Protein AF-A0A2P7EBB6-F1 (afdb_monomer)

Organism: NCBI:txid1910958

pLDDT: mean 87.82, std 11.77, range [48.88, 97.75]

Structure (mmCIF, N/CA/C/O backbone):
data_AF-A0A2P7EBB6-F1
#
_entry.id   AF-A0A2P7EBB6-F1
#
loop_
_atom_site.group_PDB
_atom_site.id
_atom_site.type_symbol
_atom_site.label_atom_id
_atom_site.label_alt_id
_atom_site.label_comp_id
_atom_site.label_asym_id
_atom_site.label_entity_id
_atom_site.label_seq_id
_atom_site.pdbx_PDB_ins_code
_atom_site.Cartn_x
_atom_site.Cartn_y
_atom_site.Cartn_z
_atom_site.occupancy
_atom_site.B_iso_or_equiv
_atom_site.auth_seq_id
_atom_site.auth_comp_id
_atom_site.auth_asym_id
_atom_site.auth_atom_id
_atom_site.pdbx_PDB_model_num
ATOM 1 N N . GLY A 1 1 ? 47.166 56.341 -28.142 1.00 52.06 1 GLY A N 1
ATOM 2 C CA . GLY A 1 1 ? 47.534 54.999 -28.632 1.00 52.06 1 GLY A CA 1
ATOM 3 C C . GLY A 1 1 ? 46.464 54.546 -29.594 1.00 52.06 1 GLY A C 1
ATOM 4 O O . GLY A 1 1 ? 45.309 54.871 -29.350 1.00 52.06 1 GLY A O 1
ATOM 5 N N . VAL A 1 2 ? 46.827 53.883 -30.692 1.00 48.88 2 VAL A N 1
ATOM 6 C CA . VAL A 1 2 ? 45.825 53.298 -31.597 1.00 48.88 2 VAL A CA 1
ATOM 7 C C . VAL A 1 2 ? 45.175 52.097 -30.905 1.00 48.88 2 VAL A C 1
ATOM 9 O O . VAL A 1 2 ? 45.866 51.332 -30.233 1.00 48.88 2 VAL A O 1
ATOM 12 N N . ALA A 1 3 ? 43.848 51.991 -30.981 1.00 53.81 3 ALA A N 1
ATOM 13 C CA . ALA A 1 3 ? 43.110 50.861 -30.426 1.00 53.81 3 ALA A CA 1
ATOM 14 C C . ALA A 1 3 ? 43.546 49.577 -31.147 1.00 53.81 3 ALA A C 1
ATOM 16 O O . ALA A 1 3 ? 43.674 49.582 -32.370 1.00 53.81 3 ALA A O 1
ATOM 17 N N . GLY A 1 4 ? 43.823 48.512 -30.389 1.00 62.09 4 GLY A N 1
ATOM 18 C CA . GLY A 1 4 ? 44.240 47.230 -30.957 1.00 62.09 4 GLY A CA 1
ATOM 19 C C . GLY A 1 4 ? 43.180 46.681 -31.910 1.00 62.09 4 GLY A C 1
ATOM 20 O O . GLY A 1 4 ? 41.985 46.827 -31.650 1.00 62.09 4 GLY A O 1
ATOM 21 N N . GLU A 1 5 ? 43.623 46.078 -33.013 1.00 66.00 5 GLU A N 1
ATOM 22 C CA . GLU A 1 5 ? 42.733 45.455 -33.991 1.00 66.00 5 GLU A CA 1
ATOM 23 C C . GLU A 1 5 ? 41.842 44.426 -33.282 1.00 66.00 5 GLU A C 1
ATOM 25 O O . GLU A 1 5 ? 42.325 43.544 -32.567 1.00 66.00 5 GLU A O 1
ATOM 30 N N . GLN A 1 6 ? 40.525 44.584 -33.421 1.00 54.41 6 GLN A N 1
ATOM 31 C CA . GLN A 1 6 ? 39.551 43.670 -32.839 1.00 54.41 6 GLN A CA 1
ATOM 32 C C . GLN A 1 6 ? 39.813 42.260 -33.384 1.00 54.41 6 GLN A C 1
ATOM 34 O O . GLN A 1 6 ? 39.841 42.059 -34.597 1.00 54.41 6 GLN A O 1
ATOM 39 N N . GLY A 1 7 ? 40.020 41.293 -32.485 1.00 69.06 7 GLY A N 1
ATOM 40 C CA . GLY A 1 7 ? 40.287 39.906 -32.863 1.00 69.06 7 GLY A CA 1
ATOM 41 C C . GLY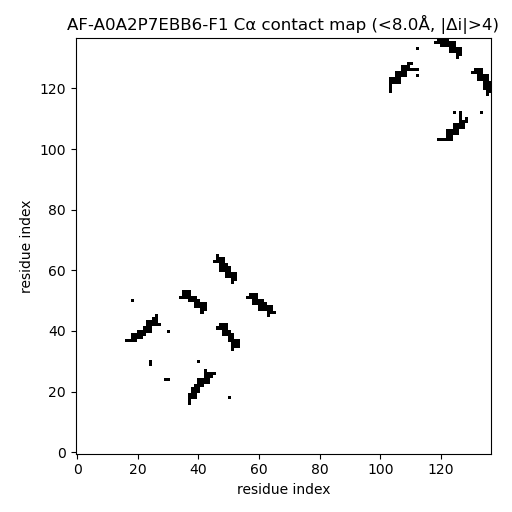 A 1 7 ? 39.196 39.354 -33.781 1.00 69.06 7 GLY A C 1
ATOM 42 O O . GLY A 1 7 ? 38.016 39.670 -33.606 1.00 69.06 7 GLY A O 1
ATOM 43 N N . ILE A 1 8 ? 39.593 38.539 -34.764 1.00 67.62 8 ILE A N 1
ATOM 44 C CA . ILE A 1 8 ? 38.654 37.904 -35.692 1.00 67.62 8 ILE A CA 1
ATOM 45 C C . ILE A 1 8 ? 37.564 37.161 -34.909 1.00 67.62 8 ILE A C 1
ATOM 47 O O . ILE A 1 8 ? 37.847 36.424 -33.962 1.00 67.62 8 ILE A O 1
ATOM 51 N N . GLN A 1 9 ? 36.304 37.372 -35.291 1.00 56.53 9 GLN A N 1
ATOM 52 C CA . GLN A 1 9 ? 35.187 36.608 -34.748 1.00 56.53 9 GLN A CA 1
ATOM 53 C C . GLN A 1 9 ? 35.443 35.118 -35.010 1.00 56.53 9 GLN A C 1
ATOM 55 O O . GLN A 1 9 ? 35.748 34.731 -36.139 1.00 56.53 9 GLN A O 1
ATOM 60 N N . GLY A 1 10 ? 35.346 34.287 -33.968 1.00 62.06 10 GLY A N 1
ATOM 61 C CA . GLY A 1 10 ? 35.502 32.841 -34.112 1.00 62.06 10 GLY A CA 1
ATOM 62 C C . GLY A 1 10 ? 34.515 32.297 -35.143 1.00 62.06 10 GLY A C 1
ATOM 63 O O . GLY A 1 10 ? 33.363 32.733 -35.187 1.00 62.06 10 GLY A O 1
ATOM 64 N N . ILE A 1 11 ? 34.962 31.361 -35.984 1.00 64.44 11 ILE A N 1
ATOM 65 C CA . ILE A 1 11 ? 34.062 30.687 -36.922 1.00 64.44 11 ILE A CA 1
ATOM 66 C C . ILE A 1 11 ? 32.925 30.032 -36.130 1.00 64.44 11 ILE A C 1
ATOM 68 O O . ILE A 1 11 ? 33.156 29.346 -35.133 1.00 64.44 11 ILE A O 1
ATOM 72 N N . GLN A 1 12 ? 31.685 30.266 -36.548 1.00 52.84 12 GLN A N 1
ATOM 73 C CA . GLN A 1 12 ? 30.548 29.526 -36.020 1.00 52.84 12 GLN A CA 1
ATOM 74 C C . GLN A 1 12 ? 30.768 28.034 -36.311 1.00 52.84 12 GLN A C 1
ATOM 76 O O . GLN A 1 12 ? 31.109 27.670 -37.437 1.00 52.84 12 GLN A O 1
ATOM 81 N N . GLY A 1 13 ? 30.604 27.176 -35.299 1.00 51.47 13 GLY A N 1
ATOM 82 C CA . GLY A 1 13 ? 30.713 25.727 -35.478 1.00 51.47 13 GLY A CA 1
ATOM 83 C C . GLY A 1 13 ? 29.730 25.223 -36.539 1.00 51.47 13 GLY A C 1
ATOM 84 O O . GLY A 1 13 ? 28.639 25.778 -36.689 1.00 51.47 13 GLY A O 1
ATOM 85 N N . ALA A 1 14 ? 30.114 24.182 -37.283 1.00 55.00 14 ALA A N 1
ATOM 86 C CA . ALA A 1 14 ? 29.220 23.550 -38.250 1.00 55.00 14 ALA A CA 1
ATOM 87 C C . ALA A 1 14 ? 27.921 23.096 -37.560 1.00 55.00 14 ALA A C 1
ATOM 89 O O . ALA A 1 14 ? 27.948 22.650 -36.411 1.00 55.00 14 ALA A O 1
ATOM 90 N N . ALA A 1 15 ? 26.787 23.205 -38.257 1.00 53.53 15 ALA A N 1
ATOM 91 C CA . ALA A 1 15 ? 25.532 22.649 -37.766 1.00 53.53 15 ALA A CA 1
ATOM 92 C C . ALA A 1 15 ? 25.720 21.147 -37.492 1.00 53.53 15 ALA A C 1
ATOM 94 O O . ALA A 1 15 ? 26.232 20.422 -38.346 1.00 53.53 15 ALA A O 1
ATOM 95 N N . GLY A 1 16 ? 25.343 20.690 -36.296 1.00 59.22 16 GLY A N 1
ATOM 96 C CA . GLY A 1 16 ? 25.414 19.273 -35.952 1.00 59.22 16 GLY A CA 1
ATOM 97 C C . GLY A 1 16 ? 24.478 18.442 -36.832 1.00 59.22 16 GLY A C 1
ATOM 98 O O . GLY A 1 16 ? 23.419 18.917 -37.244 1.00 59.22 16 GLY A O 1
ATOM 99 N N . THR A 1 17 ? 24.853 17.194 -37.107 1.00 61.91 17 THR A N 1
ATOM 100 C CA . THR A 1 17 ? 23.967 16.224 -37.759 1.00 61.91 17 THR A CA 1
ATOM 101 C C . THR A 1 17 ? 22.780 15.955 -36.829 1.00 61.91 17 THR A C 1
ATOM 103 O O . THR A 1 17 ? 22.947 15.351 -35.773 1.00 61.91 17 THR A O 1
ATOM 106 N N . GLY A 1 18 ? 21.601 16.486 -37.162 1.00 72.88 18 GLY A N 1
ATOM 107 C CA . GLY A 1 18 ? 20.399 16.367 -36.332 1.00 72.88 18 GLY A CA 1
ATOM 108 C C . GLY A 1 18 ? 19.868 14.932 -36.220 1.00 72.88 18 GLY A C 1
ATOM 109 O O . GLY A 1 18 ? 20.229 14.060 -37.010 1.00 72.88 18 GLY A O 1
ATOM 110 N N . ILE A 1 19 ? 18.982 14.700 -35.247 1.00 88.25 19 ILE A N 1
ATOM 111 C CA . ILE A 1 19 ? 18.241 13.440 -35.100 1.00 88.25 19 ILE A CA 1
ATOM 112 C C . ILE A 1 19 ? 16.981 13.499 -35.975 1.00 88.25 19 ILE A C 1
ATOM 114 O O . ILE A 1 19 ? 16.161 14.405 -35.830 1.00 88.25 19 ILE A O 1
ATOM 118 N N . ASN A 1 20 ? 16.806 12.517 -36.858 1.00 89.94 20 ASN A N 1
ATOM 119 C CA . ASN A 1 20 ? 15.649 12.360 -37.733 1.00 89.94 20 ASN A CA 1
ATOM 120 C C . ASN A 1 20 ? 14.700 11.310 -37.153 1.00 89.94 20 ASN A C 1
ATOM 122 O O . ASN A 1 20 ? 14.849 10.117 -37.405 1.00 89.94 20 ASN A O 1
ATOM 126 N N . PHE A 1 21 ? 13.705 11.734 -36.376 1.00 93.25 21 PHE A N 1
ATOM 127 C CA . PHE A 1 21 ? 12.736 10.796 -35.815 1.00 93.25 21 PHE A CA 1
ATOM 128 C C . PHE A 1 21 ? 11.874 10.158 -36.915 1.00 93.25 21 PHE A C 1
ATOM 130 O O . PHE A 1 21 ? 11.200 10.853 -37.677 1.00 93.25 21 PHE A O 1
ATOM 137 N N . ARG A 1 22 ? 11.908 8.828 -37.004 1.00 95.75 22 ARG A N 1
ATOM 138 C CA . ARG A 1 22 ? 11.217 8.031 -38.026 1.00 95.75 22 ARG A CA 1
ATOM 139 C C . ARG A 1 22 ? 9.968 7.332 -37.505 1.00 95.75 22 ARG A C 1
ATOM 141 O O . ARG A 1 22 ? 9.079 7.047 -38.302 1.00 95.75 22 ARG A O 1
ATOM 148 N N . GLY A 1 23 ? 9.871 7.086 -36.200 1.00 94.75 23 GLY A N 1
ATOM 149 C CA . GLY A 1 23 ? 8.690 6.484 -35.587 1.00 94.75 23 GLY A CA 1
ATOM 150 C C . GLY A 1 23 ? 9.027 5.543 -34.438 1.00 94.75 23 GLY A C 1
ATOM 151 O O . GLY A 1 23 ? 9.969 5.767 -33.685 1.00 94.75 23 GLY A O 1
ATOM 152 N N . GLN A 1 24 ? 8.238 4.483 -34.296 1.00 96.81 24 GLN A N 1
ATOM 153 C CA . GLN A 1 24 ? 8.379 3.503 -33.221 1.00 96.81 24 GLN A CA 1
ATOM 154 C C . GLN A 1 24 ? 8.300 2.077 -33.765 1.00 96.81 24 GLN A C 1
ATOM 156 O O . GLN A 1 24 ? 7.578 1.823 -34.731 1.00 96.81 24 GLN A O 1
ATOM 161 N N . VAL A 1 25 ? 9.027 1.164 -33.131 1.00 97.38 25 VAL A N 1
ATOM 162 C CA . VAL A 1 25 ? 9.017 -0.275 -33.414 1.00 97.38 25 VAL A CA 1
ATOM 163 C C . VAL A 1 25 ? 8.712 -1.059 -32.138 1.00 97.38 25 VAL A C 1
ATOM 165 O O . VAL A 1 25 ? 8.949 -0.562 -31.038 1.00 97.38 25 VAL A O 1
ATOM 168 N N . ALA A 1 26 ? 8.180 -2.277 -32.263 1.00 97.19 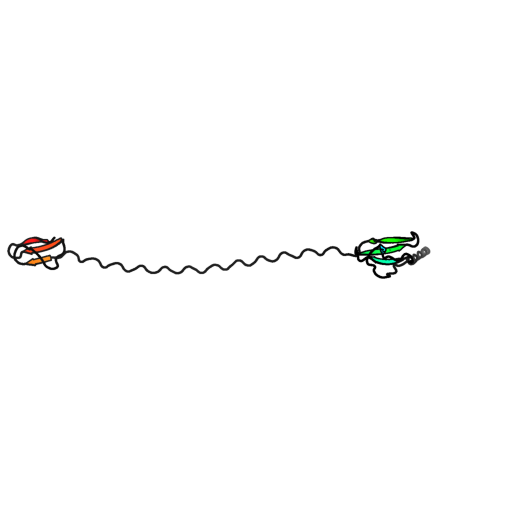26 ALA A N 1
ATOM 169 C CA . ALA A 1 26 ? 7.838 -3.087 -31.095 1.00 97.19 26 ALA A CA 1
ATOM 170 C C . ALA A 1 26 ? 9.099 -3.532 -30.338 1.00 97.19 26 ALA A C 1
ATOM 172 O O . ALA A 1 26 ? 9.182 -3.362 -29.124 1.00 97.19 26 ALA A O 1
ATOM 173 N N . THR A 1 27 ? 10.098 -4.056 -31.052 1.00 97.31 27 THR A N 1
ATOM 174 C CA . THR A 1 27 ? 11.347 -4.570 -30.475 1.00 97.31 27 THR A CA 1
ATOM 175 C C . THR A 1 27 ? 12.579 -4.080 -31.242 1.00 97.31 27 THR A C 1
ATOM 177 O O . THR A 1 27 ? 12.479 -3.607 -32.372 1.00 97.31 27 THR A O 1
ATOM 180 N N . VAL A 1 28 ? 13.775 -4.237 -30.660 1.00 94.62 28 VAL A N 1
ATOM 181 C CA . VAL A 1 28 ? 15.052 -3.892 -31.324 1.00 94.62 28 VAL A CA 1
ATOM 182 C C . VAL A 1 28 ? 15.256 -4.681 -32.630 1.00 94.62 28 VAL A C 1
ATOM 184 O O . VAL A 1 28 ? 15.890 -4.183 -33.556 1.00 94.62 28 VAL A O 1
ATOM 187 N N . ALA A 1 29 ? 14.699 -5.893 -32.737 1.00 96.00 29 ALA A N 1
ATOM 188 C CA . ALA A 1 29 ? 14.806 -6.730 -33.934 1.00 96.00 29 ALA A CA 1
ATOM 189 C C . ALA A 1 29 ? 14.011 -6.186 -35.135 1.00 96.00 29 ALA A C 1
ATOM 191 O O . ALA A 1 29 ? 14.303 -6.545 -36.273 1.00 96.00 29 ALA A O 1
ATOM 192 N N . ASP A 1 30 ? 13.038 -5.310 -34.883 1.00 96.88 30 ASP A N 1
ATOM 193 C CA . ASP A 1 30 ? 12.187 -4.704 -35.909 1.00 96.88 30 ASP A CA 1
ATOM 194 C C . ASP A 1 30 ? 12.805 -3.425 -36.504 1.00 96.88 30 ASP A C 1
ATOM 196 O O . ASP A 1 30 ? 12.215 -2.792 -37.383 1.00 96.88 30 ASP A O 1
ATOM 200 N N . LEU A 1 31 ? 13.988 -3.013 -36.028 1.00 96.25 31 LEU A N 1
ATOM 201 C CA . LEU A 1 31 ? 14.680 -1.838 -36.547 1.00 96.25 31 LEU A CA 1
ATOM 202 C C . LEU A 1 31 ? 15.147 -2.067 -37.996 1.00 96.25 31 LEU A C 1
ATOM 204 O O . LEU A 1 31 ? 15.705 -3.122 -38.316 1.00 96.25 31 LEU A O 1
ATOM 208 N N . PRO A 1 32 ? 14.978 -1.078 -38.893 1.00 95.25 32 PRO A N 1
ATOM 209 C CA . PRO A 1 32 ? 15.330 -1.254 -40.293 1.00 95.25 32 PRO A CA 1
ATOM 210 C C . PRO A 1 32 ? 16.849 -1.353 -40.485 1.00 95.25 32 PRO A C 1
ATOM 212 O O . PRO A 1 32 ? 17.623 -0.612 -39.882 1.00 95.25 32 PRO A O 1
ATOM 215 N N . ALA A 1 33 ? 17.274 -2.245 -41.384 1.00 88.00 33 ALA A N 1
ATOM 216 C CA . ALA A 1 33 ? 18.686 -2.468 -41.716 1.00 88.00 33 ALA A CA 1
ATOM 217 C C . ALA A 1 33 ? 19.287 -1.408 -42.667 1.00 88.00 33 ALA A C 1
ATOM 219 O O . ALA A 1 33 ? 20.497 -1.375 -42.864 1.00 88.00 33 ALA A O 1
ATOM 220 N N . GLY A 1 34 ? 18.449 -0.567 -43.285 1.00 84.75 34 GLY A N 1
ATOM 221 C CA . GLY A 1 34 ? 18.842 0.446 -44.272 1.00 84.75 34 GLY A CA 1
ATOM 222 C C . GLY A 1 34 ? 18.440 1.857 -43.855 1.00 84.75 34 GLY A C 1
ATOM 223 O O . GLY A 1 34 ? 17.682 2.508 -44.570 1.00 84.75 34 GLY A O 1
ATOM 224 N N . ALA A 1 35 ? 18.889 2.297 -42.681 1.00 92.12 35 ALA A N 1
ATOM 225 C CA . ALA A 1 35 ? 18.613 3.632 -42.159 1.00 92.12 35 ALA A CA 1
ATOM 226 C C . ALA A 1 35 ? 19.684 4.653 -42.580 1.00 92.12 35 ALA A C 1
ATOM 228 O O . ALA A 1 35 ? 20.812 4.296 -42.924 1.00 92.12 35 ALA A O 1
ATOM 229 N N . ALA A 1 36 ? 19.317 5.934 -42.586 1.00 92.62 36 ALA A N 1
ATOM 230 C CA . ALA A 1 36 ? 20.238 7.037 -42.841 1.00 92.62 36 ALA A CA 1
ATOM 231 C C . ALA A 1 36 ? 20.851 7.551 -41.531 1.00 92.62 36 ALA A C 1
ATOM 233 O O . ALA A 1 36 ? 20.260 7.405 -40.462 1.00 92.62 36 ALA A O 1
ATOM 234 N N . GLN A 1 37 ? 22.034 8.174 -41.604 1.00 92.56 37 GLN A N 1
ATOM 235 C CA . GLN A 1 37 ? 22.689 8.781 -40.438 1.00 92.56 37 GLN A CA 1
ATOM 236 C C . GLN A 1 37 ? 21.708 9.653 -39.640 1.00 92.56 37 GLN A C 1
ATOM 238 O O . GLN A 1 37 ? 21.094 10.574 -40.184 1.00 92.56 37 GLN A O 1
ATOM 243 N N . GLY A 1 38 ? 21.613 9.388 -38.337 1.00 90.19 38 GLY A N 1
ATOM 244 C CA . GLY A 1 38 ? 20.770 10.150 -37.421 1.00 90.19 38 GLY A CA 1
ATOM 245 C C . GLY A 1 38 ? 19.292 9.765 -37.442 1.00 90.19 38 GLY A C 1
ATOM 246 O O . GLY A 1 38 ? 18.529 10.358 -36.683 1.00 90.19 38 GLY A O 1
ATOM 247 N N . ASP A 1 39 ? 18.862 8.795 -38.256 1.00 95.25 39 ASP A N 1
ATOM 248 C CA . ASP A 1 39 ? 17.513 8.231 -38.154 1.00 95.25 39 ASP A CA 1
ATOM 249 C C . ASP A 1 39 ? 17.278 7.670 -36.755 1.00 95.25 39 ASP A C 1
ATOM 251 O O . ASP A 1 39 ? 18.161 7.033 -36.190 1.00 95.25 39 ASP A O 1
ATOM 255 N N . ALA A 1 40 ? 16.090 7.891 -36.200 1.00 95.44 40 ALA A N 1
ATOM 256 C CA . ALA A 1 40 ? 15.780 7.480 -34.843 1.00 95.44 40 ALA A CA 1
ATOM 257 C C . ALA A 1 40 ? 14.414 6.819 -34.697 1.00 95.44 40 ALA A C 1
ATOM 259 O O . ALA A 1 40 ? 13.434 7.258 -35.300 1.00 95.44 40 ALA A O 1
ATOM 260 N N . TYR A 1 41 ? 14.351 5.801 -33.843 1.00 97.25 41 TYR A N 1
ATOM 261 C CA . TYR A 1 41 ? 13.123 5.108 -33.466 1.00 97.25 41 TYR A CA 1
ATOM 262 C C . TYR A 1 41 ? 13.009 4.991 -31.947 1.00 97.25 41 TYR A C 1
ATOM 264 O O . TYR A 1 41 ? 14.023 4.880 -31.261 1.00 97.25 41 TYR A O 1
ATOM 272 N N . ILE A 1 42 ? 11.778 4.969 -31.433 1.00 97.31 42 ILE A N 1
ATOM 273 C CA . ILE A 1 42 ? 11.505 4.448 -30.086 1.00 97.31 42 ILE A CA 1
ATOM 274 C C . ILE A 1 42 ? 11.232 2.948 -30.177 1.00 97.31 42 ILE A C 1
ATOM 276 O O . ILE A 1 42 ? 10.456 2.506 -31.026 1.00 97.31 42 ILE A O 1
ATOM 280 N N . VAL A 1 43 ? 11.842 2.169 -29.293 1.00 97.75 43 VAL A N 1
ATOM 281 C CA . VAL A 1 43 ? 11.534 0.751 -29.102 1.00 97.75 43 VAL A CA 1
ATOM 282 C C . VAL A 1 43 ? 10.522 0.629 -27.965 1.00 97.75 43 VAL A C 1
ATOM 284 O O . VAL A 1 43 ? 10.811 0.993 -26.833 1.00 97.75 43 VAL A O 1
ATOM 287 N N . GLN A 1 44 ? 9.323 0.129 -28.261 1.00 95.81 44 GLN A N 1
ATOM 288 C CA . GLN A 1 44 ? 8.216 0.070 -27.293 1.00 95.81 44 GLN A CA 1
ATOM 289 C C . GLN A 1 44 ? 8.433 -0.959 -26.180 1.00 95.81 44 GLN A C 1
ATOM 291 O O . GLN A 1 44 ? 7.869 -0.824 -25.101 1.00 95.81 44 GLN A O 1
ATOM 296 N N . ALA A 1 45 ? 9.213 -2.011 -26.442 1.00 95.69 45 ALA A N 1
ATOM 297 C CA . ALA A 1 45 ? 9.466 -3.061 -25.458 1.00 95.69 45 ALA A CA 1
ATOM 298 C C . ALA A 1 45 ? 10.249 -2.572 -24.227 1.00 95.69 45 ALA A C 1
ATOM 300 O O . ALA A 1 45 ? 10.093 -3.146 -23.152 1.00 95.69 45 ALA A O 1
ATOM 301 N N . ASP A 1 46 ? 11.101 -1.557 -24.386 1.00 94.56 46 ASP A N 1
ATOM 302 C CA . ASP A 1 46 ? 11.999 -1.051 -23.340 1.00 94.56 46 ASP A CA 1
ATOM 303 C C . ASP A 1 46 ? 12.005 0.486 -23.220 1.00 94.56 46 ASP A C 1
ATOM 305 O O . ASP A 1 46 ? 12.821 1.052 -22.489 1.00 94.56 46 ASP A O 1
ATOM 309 N N . ASP A 1 47 ? 11.101 1.160 -23.938 1.00 95.44 47 ASP A N 1
ATOM 310 C CA . ASP A 1 47 ? 11.018 2.616 -24.060 1.00 95.44 47 ASP A CA 1
ATOM 311 C C . ASP A 1 47 ? 12.372 3.269 -24.410 1.00 95.44 47 ASP A C 1
ATOM 313 O O . ASP A 1 47 ? 12.659 4.385 -23.972 1.00 95.44 47 ASP A O 1
ATOM 317 N N . SER A 1 48 ? 13.239 2.587 -25.174 1.00 96.06 48 SER A N 1
ATOM 318 C CA . SER A 1 48 ? 14.558 3.113 -25.557 1.00 96.06 48 SER A CA 1
ATOM 319 C C . SER A 1 48 ? 14.528 3.915 -26.856 1.00 96.06 48 SER A C 1
ATOM 321 O O . SER A 1 48 ? 13.846 3.566 -27.823 1.00 96.06 48 SER A O 1
ATOM 323 N N . LEU A 1 49 ? 15.314 4.992 -26.906 1.00 95.75 49 LEU A N 1
ATOM 324 C CA . LEU A 1 49 ? 15.653 5.684 -28.145 1.00 95.75 49 LEU A CA 1
ATOM 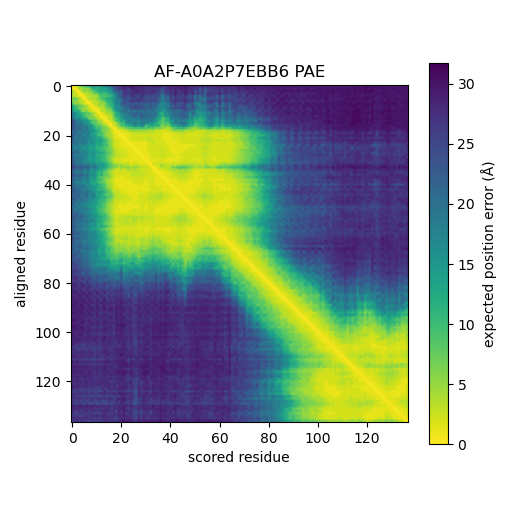325 C C . LEU A 1 49 ? 16.782 4.927 -28.851 1.00 95.75 49 LEU A C 1
ATOM 327 O O . LEU A 1 49 ? 17.839 4.691 -28.275 1.00 95.75 49 LEU A O 1
ATOM 331 N N . ARG A 1 50 ? 16.601 4.607 -30.130 1.00 96.00 50 ARG A N 1
ATOM 332 C CA . ARG A 1 50 ? 17.638 4.035 -30.997 1.00 96.00 50 ARG A CA 1
ATOM 333 C C . ARG A 1 50 ? 17.969 5.031 -32.089 1.00 96.00 50 ARG A C 1
ATOM 335 O O . ARG A 1 50 ? 17.052 5.511 -32.747 1.00 96.00 50 ARG A O 1
ATOM 342 N N . VAL A 1 51 ? 19.252 5.320 -32.300 1.00 95.06 51 VAL A N 1
ATOM 343 C CA . VAL A 1 51 ? 19.721 6.246 -33.345 1.00 95.06 51 VAL A CA 1
ATOM 344 C C . VAL A 1 51 ? 20.688 5.525 -34.275 1.00 95.06 51 VAL A C 1
ATOM 346 O O . VAL A 1 51 ? 21.622 4.878 -33.812 1.00 95.06 51 VAL A O 1
ATOM 349 N N . TRP A 1 52 ? 20.474 5.619 -35.583 1.00 95.38 52 TRP A N 1
ATOM 350 C CA . TRP A 1 52 ? 21.357 5.017 -36.570 1.00 95.38 52 TRP A CA 1
ATOM 351 C C . TRP A 1 52 ? 22.646 5.819 -36.713 1.00 95.38 52 TRP A C 1
ATOM 353 O O . TRP A 1 52 ? 22.625 7.023 -36.997 1.00 95.38 52 TRP A O 1
ATOM 363 N N . ASP A 1 53 ? 23.770 5.126 -36.570 1.00 91.00 53 ASP A N 1
ATOM 364 C CA . ASP A 1 53 ? 25.095 5.645 -36.863 1.00 91.00 53 ASP A CA 1
ATOM 365 C C . ASP A 1 53 ? 25.653 4.961 -38.118 1.00 91.00 53 ASP A C 1
ATOM 367 O O . ASP A 1 53 ? 25.943 3.764 -38.151 1.00 91.00 53 ASP A O 1
ATOM 371 N N . ASP A 1 54 ? 25.809 5.756 -39.173 1.00 89.31 54 ASP A N 1
ATOM 372 C CA . ASP A 1 54 ? 26.312 5.321 -40.469 1.00 89.31 54 ASP A CA 1
ATOM 373 C C . ASP A 1 54 ? 27.816 5.011 -40.434 1.00 89.31 54 ASP A C 1
ATOM 375 O O . ASP A 1 54 ? 28.309 4.262 -41.281 1.00 89.31 54 ASP A O 1
ATOM 379 N N . THR A 1 55 ? 28.540 5.521 -39.434 1.00 88.62 55 THR A N 1
ATOM 380 C CA . THR A 1 55 ? 29.962 5.217 -39.214 1.00 88.62 55 THR A CA 1
ATOM 381 C C . THR A 1 55 ? 30.135 3.787 -38.722 1.00 88.62 55 THR A C 1
ATOM 383 O O . THR A 1 55 ? 30.999 3.056 -39.204 1.00 88.62 55 THR A O 1
ATOM 386 N N . THR A 1 56 ? 29.296 3.376 -37.771 1.00 89.88 56 THR A N 1
ATOM 387 C CA . THR A 1 56 ? 29.344 2.044 -37.154 1.00 89.88 56 THR A CA 1
ATOM 388 C C . THR A 1 56 ? 28.415 1.036 -37.832 1.00 89.88 56 THR A C 1
ATOM 390 O O . THR A 1 56 ? 28.502 -0.155 -37.535 1.00 89.88 56 THR A O 1
ATOM 393 N N . LYS A 1 57 ? 27.567 1.490 -38.770 1.00 91.50 57 LYS A N 1
ATOM 394 C CA . LYS A 1 57 ? 26.518 0.695 -39.435 1.00 91.50 57 LYS A CA 1
ATOM 395 C C . LYS A 1 57 ? 25.622 -0.017 -38.420 1.00 91.50 57 LYS A C 1
ATOM 397 O O . LYS A 1 57 ? 25.270 -1.184 -38.599 1.00 91.50 57 LYS A O 1
ATOM 402 N N . ALA A 1 58 ? 25.294 0.682 -37.336 1.00 93.50 58 ALA A N 1
ATOM 403 C CA . ALA A 1 58 ? 24.594 0.112 -36.200 1.00 93.50 58 ALA A CA 1
ATOM 404 C C . ALA A 1 58 ? 23.610 1.099 -35.563 1.00 93.50 58 ALA A C 1
ATOM 406 O O . ALA A 1 58 ? 23.760 2.320 -35.635 1.00 93.50 58 ALA A O 1
ATOM 407 N N . TRP A 1 59 ? 22.610 0.534 -34.889 1.00 95.62 59 TRP A N 1
ATOM 408 C CA . TRP A 1 59 ? 21.712 1.270 -34.009 1.00 95.62 59 TRP A CA 1
ATOM 409 C C . TRP A 1 59 ? 22.385 1.501 -32.657 1.00 95.62 59 TRP A C 1
ATOM 411 O O . TRP A 1 59 ? 22.612 0.561 -31.895 1.00 95.62 59 TRP A O 1
ATOM 421 N N . VAL A 1 60 ? 22.686 2.760 -32.357 1.00 93.81 60 VAL A N 1
ATOM 422 C CA . VAL A 1 60 ? 23.219 3.203 -31.069 1.00 93.81 60 VAL A CA 1
ATOM 423 C C . VAL A 1 60 ? 22.075 3.345 -30.069 1.00 93.81 60 VAL A C 1
ATOM 425 O O . VAL A 1 60 ? 21.005 3.863 -30.397 1.00 93.81 60 VAL A O 1
ATOM 428 N N . ASP A 1 61 ? 22.302 2.865 -28.846 1.00 94.69 61 ASP A N 1
ATOM 429 C CA . ASP A 1 61 ? 21.378 3.034 -27.726 1.00 94.69 61 ASP A CA 1
ATOM 430 C C . ASP A 1 61 ? 21.463 4.462 -27.173 1.00 94.69 61 ASP A C 1
ATOM 432 O O . ASP A 1 61 ? 22.503 4.880 -26.663 1.00 94.69 61 ASP A O 1
ATOM 436 N N . GLY A 1 62 ? 20.374 5.212 -27.307 1.00 89.69 62 GLY A N 1
ATOM 437 C CA . GLY A 1 62 ? 20.204 6.550 -26.749 1.00 89.69 62 GLY A CA 1
ATOM 438 C C . GLY A 1 62 ? 19.661 6.553 -25.317 1.00 89.69 62 GLY A C 1
ATOM 439 O O . GLY A 1 62 ? 19.531 7.628 -24.734 1.00 89.69 62 GLY A O 1
ATOM 440 N N . GLY A 1 63 ? 19.363 5.382 -24.747 1.00 91.75 63 GLY A N 1
ATOM 441 C CA . GLY A 1 63 ? 18.792 5.225 -23.414 1.00 91.75 63 GLY A CA 1
ATOM 442 C C . GLY A 1 63 ? 17.263 5.266 -23.387 1.00 91.75 63 GLY A C 1
ATOM 443 O O . GLY A 1 63 ? 16.602 5.540 -24.391 1.00 91.75 63 GLY A O 1
ATOM 444 N N . SER A 1 64 ? 16.700 4.974 -22.210 1.00 92.62 64 SER A N 1
ATOM 445 C CA . SER A 1 64 ? 15.254 5.025 -21.975 1.00 92.62 64 SER A CA 1
ATOM 446 C C . SER A 1 64 ? 14.741 6.465 -21.964 1.00 92.62 64 SER A C 1
ATOM 448 O O . SER A 1 64 ? 15.365 7.354 -21.381 1.00 92.62 64 SER A O 1
ATOM 450 N N . ILE A 1 65 ? 13.578 6.679 -22.574 1.00 90.44 65 ILE A N 1
ATOM 451 C CA . ILE A 1 65 ? 12.838 7.944 -22.522 1.00 90.44 65 ILE A CA 1
ATOM 452 C C . ILE A 1 65 ? 11.805 7.973 -21.385 1.00 90.44 65 ILE A C 1
ATOM 454 O O . ILE A 1 65 ? 11.074 8.956 -21.241 1.00 90.44 65 ILE A O 1
ATOM 458 N N . GLN A 1 66 ? 11.726 6.912 -20.575 1.00 90.50 66 GLN A N 1
ATOM 459 C CA . GLN A 1 66 ? 10.788 6.836 -19.464 1.00 90.50 66 GLN A CA 1
ATOM 460 C C . GLN A 1 66 ? 11.233 7.740 -18.304 1.00 90.50 66 GLN A C 1
ATOM 462 O O . GLN A 1 66 ? 12.385 7.724 -17.868 1.00 90.50 66 GLN A O 1
ATOM 467 N N . GLY A 1 67 ? 10.296 8.533 -17.779 1.00 84.94 67 GLY A N 1
ATOM 468 C CA . GLY A 1 67 ? 10.516 9.313 -16.561 1.00 84.94 67 GLY A CA 1
ATOM 469 C C . GLY A 1 67 ? 10.592 8.431 -15.306 1.00 84.94 67 GLY A C 1
ATOM 470 O O . GLY A 1 67 ? 10.157 7.277 -15.329 1.00 84.94 67 GLY A O 1
ATOM 471 N N . PRO A 1 68 ? 11.103 8.961 -14.181 1.00 87.69 68 PRO A N 1
ATOM 472 C CA . PRO A 1 68 ? 11.070 8.236 -12.916 1.00 87.69 68 PRO A CA 1
ATOM 473 C C . PRO A 1 68 ? 9.625 7.916 -12.508 1.00 87.69 68 PRO A C 1
ATOM 475 O O . PRO A 1 68 ? 8.696 8.670 -12.809 1.00 87.69 68 PRO A O 1
ATOM 478 N N . GLN A 1 69 ? 9.439 6.814 -11.777 1.00 90.25 69 GLN A N 1
ATOM 479 C CA . GLN A 1 69 ? 8.150 6.486 -11.172 1.00 90.25 69 GLN A CA 1
ATOM 480 C C . GLN A 1 69 ? 7.674 7.641 -10.271 1.00 90.25 69 GLN A C 1
ATOM 482 O O . GLN A 1 69 ? 8.465 8.236 -9.538 1.00 90.25 69 GLN A O 1
ATOM 487 N N . GLY A 1 70 ? 6.373 7.943 -10.312 1.00 89.31 70 GLY A N 1
ATOM 488 C CA . GLY A 1 70 ? 5.769 8.938 -9.426 1.00 89.31 70 GLY A CA 1
ATOM 489 C C . GLY A 1 70 ? 5.924 8.576 -7.945 1.00 89.31 70 GLY A C 1
ATOM 490 O O . GLY A 1 70 ? 6.006 7.401 -7.583 1.00 89.31 70 GLY A O 1
ATOM 491 N N . ILE A 1 71 ? 5.947 9.594 -7.081 1.00 92.06 71 ILE A N 1
ATOM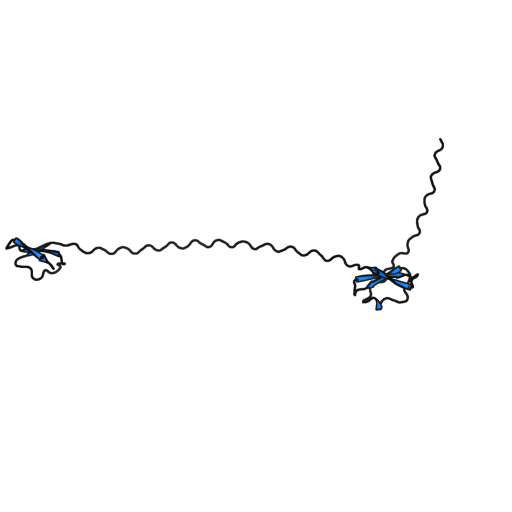 492 C CA . ILE A 1 71 ? 5.963 9.394 -5.627 1.00 92.06 71 ILE A CA 1
ATOM 493 C C . ILE A 1 71 ? 4.700 8.650 -5.171 1.00 92.06 71 ILE A C 1
ATOM 495 O O . ILE A 1 71 ? 3.623 8.826 -5.745 1.00 92.06 71 ILE A O 1
ATOM 499 N N . ALA A 1 72 ? 4.825 7.819 -4.134 1.00 93.38 72 ALA A N 1
ATOM 500 C CA . ALA A 1 72 ? 3.668 7.177 -3.518 1.00 93.38 72 ALA A CA 1
ATOM 501 C C . ALA A 1 72 ? 2.695 8.235 -2.967 1.00 93.38 72 ALA A C 1
ATOM 503 O O . ALA A 1 72 ? 3.122 9.283 -2.482 1.00 93.38 72 ALA A O 1
ATOM 504 N N . GLY A 1 73 ? 1.392 7.950 -3.041 1.00 89.81 73 GLY A N 1
ATOM 505 C CA . GLY A 1 73 ? 0.369 8.812 -2.451 1.00 89.81 73 GLY A CA 1
ATOM 506 C C . GLY A 1 73 ? 0.507 8.907 -0.930 1.00 89.81 73 GLY A C 1
ATOM 507 O O . GLY A 1 73 ? 1.014 7.987 -0.28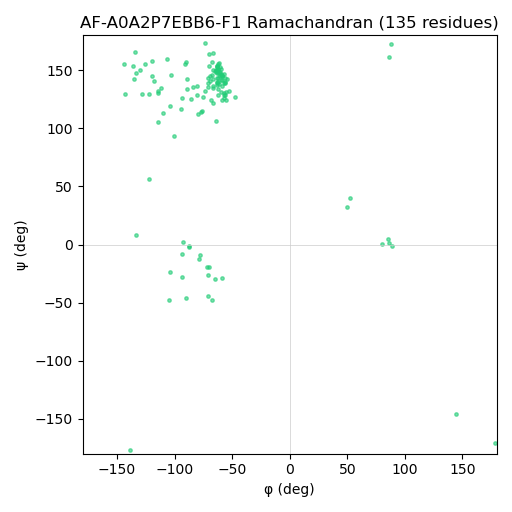3 1.00 89.81 73 GLY A O 1
ATOM 508 N N . GLU A 1 74 ? 0.044 10.017 -0.359 1.00 92.75 74 GLU A N 1
ATOM 509 C CA . GLU A 1 74 ? 0.020 10.205 1.092 1.00 92.75 74 GLU A CA 1
ATOM 510 C C . GLU A 1 74 ? -0.894 9.175 1.773 1.00 92.75 74 GLU A C 1
ATOM 512 O O . GLU A 1 74 ? -1.907 8.736 1.220 1.00 92.75 74 GLU A O 1
ATOM 517 N N . GLN A 1 75 ? -0.536 8.785 2.998 1.00 91.06 75 GLN A N 1
ATOM 518 C CA . GLN A 1 75 ? -1.388 7.940 3.828 1.00 91.06 75 GLN A CA 1
ATOM 519 C C . GLN A 1 75 ? -2.701 8.672 4.146 1.00 91.06 75 GLN A C 1
ATOM 521 O O . GLN A 1 75 ? -2.699 9.859 4.467 1.00 91.06 75 GLN A O 1
ATOM 526 N N . GLY A 1 76 ? -3.828 7.955 4.098 1.00 89.00 76 GLY A N 1
ATOM 527 C CA . GLY A 1 76 ? -5.125 8.513 4.483 1.00 89.00 76 GLY A CA 1
ATOM 528 C C . GLY A 1 76 ? -5.148 8.995 5.939 1.00 89.00 76 GLY A C 1
ATOM 529 O O . GLY A 1 76 ? -4.508 8.404 6.811 1.00 89.00 76 GLY A O 1
ATOM 530 N N . ILE A 1 77 ? -5.913 10.055 6.204 1.00 91.19 77 ILE A N 1
ATOM 531 C CA . ILE A 1 77 ? -6.120 10.573 7.561 1.00 91.19 77 ILE A CA 1
ATOM 532 C C . ILE A 1 77 ? -6.744 9.502 8.468 1.00 91.19 77 ILE A C 1
ATOM 534 O O . ILE A 1 77 ? -7.614 8.737 8.046 1.00 91.19 77 ILE A O 1
ATOM 538 N N . GLN A 1 78 ? -6.315 9.453 9.730 1.00 89.62 78 GLN A N 1
ATOM 539 C CA . GLN A 1 78 ? -6.948 8.599 10.733 1.00 89.62 78 GLN A CA 1
ATOM 540 C C . GLN A 1 78 ? -8.406 9.037 10.953 1.00 89.62 78 GLN A C 1
ATOM 542 O O . GLN A 1 78 ? -8.702 10.232 10.998 1.00 89.62 78 GLN A O 1
ATOM 547 N N . GLY A 1 79 ? -9.318 8.070 11.096 1.00 87.50 79 GLY A N 1
ATOM 548 C CA . GLY A 1 79 ? -10.726 8.348 11.388 1.00 87.50 79 GLY A CA 1
ATOM 549 C C . GLY A 1 79 ? -10.912 9.086 12.718 1.00 87.50 79 GLY A C 1
ATOM 550 O O . GLY A 1 79 ? -10.137 8.895 13.656 1.00 87.50 79 GLY A O 1
ATOM 551 N N . ALA A 1 80 ? -11.950 9.922 12.798 1.00 91.12 80 ALA A N 1
ATOM 552 C CA . ALA A 1 80 ? -12.305 10.621 14.028 1.00 91.12 80 ALA A CA 1
ATOM 553 C C . ALA A 1 80 ? -12.606 9.628 15.166 1.00 91.12 80 ALA A C 1
ATOM 555 O O . ALA A 1 80 ? -13.172 8.555 14.943 1.00 91.12 80 ALA A O 1
ATOM 556 N N . GLN A 1 81 ? -12.237 9.998 16.394 1.00 88.50 81 GLN A N 1
ATOM 557 C CA . GLN A 1 81 ? -12.626 9.253 17.588 1.00 88.50 81 GLN A CA 1
ATOM 558 C C . GLN A 1 81 ? -14.159 9.238 17.715 1.00 88.50 81 GLN A C 1
ATOM 560 O O . GLN A 1 81 ? -14.810 10.255 17.478 1.00 88.50 81 GLN A O 1
ATOM 565 N N . GLY A 1 82 ? -14.727 8.087 18.087 1.00 86.62 82 GLY A N 1
ATOM 566 C CA . GLY A 1 82 ? -16.168 7.949 18.310 1.00 86.62 82 GLY A CA 1
ATOM 567 C C . GLY A 1 82 ? -16.679 8.824 19.459 1.00 86.62 82 GLY A C 1
ATOM 568 O O . GLY A 1 82 ? -15.931 9.155 20.382 1.00 86.62 82 GLY A O 1
ATOM 569 N N . GLU A 1 83 ? -17.960 9.185 19.402 1.00 91.38 83 GLU A N 1
ATOM 570 C CA . GLU A 1 83 ? -18.620 9.974 20.445 1.00 91.38 83 GLU A CA 1
ATOM 571 C C . GLU A 1 83 ? -18.658 9.229 21.791 1.00 91.38 83 GLU A C 1
ATOM 573 O O . GLU A 1 83 ? -18.702 7.997 21.854 1.00 91.38 83 GLU A O 1
ATOM 578 N N . VAL A 1 84 ? -18.646 9.990 22.888 1.00 91.06 84 VAL A N 1
ATOM 579 C CA . VAL A 1 84 ? -18.840 9.444 24.237 1.00 91.06 84 VAL A CA 1
ATOM 580 C C . VAL A 1 84 ? -20.271 8.915 24.357 1.00 91.06 84 VAL A C 1
ATOM 582 O O . VAL A 1 84 ? -21.220 9.587 23.958 1.00 91.06 84 VAL A O 1
ATOM 585 N N . GLY A 1 85 ? -20.430 7.714 24.919 1.00 87.38 85 GLY A N 1
ATOM 586 C CA . GLY A 1 85 ? -21.747 7.114 25.140 1.00 87.38 85 GLY A CA 1
ATOM 587 C C . GLY A 1 85 ? -22.630 7.941 26.089 1.00 87.38 85 GLY A C 1
ATOM 588 O O . GLY A 1 85 ? -22.114 8.701 26.913 1.00 87.38 85 GLY A O 1
ATOM 589 N N . PRO A 1 86 ? -23.965 7.797 26.009 1.00 91.62 86 PRO A N 1
ATOM 590 C CA . PRO A 1 86 ? -24.880 8.509 26.892 1.00 91.62 86 PRO A CA 1
ATOM 591 C C . PRO A 1 86 ? -24.667 8.108 28.358 1.00 91.62 86 PRO A C 1
ATOM 593 O O . PRO A 1 86 ? -24.277 6.980 28.665 1.00 91.62 86 PRO A O 1
ATOM 596 N N . ALA A 1 87 ? -24.965 9.031 29.274 1.00 90.50 87 ALA A N 1
ATOM 597 C CA . ALA A 1 87 ? -25.008 8.727 30.700 1.00 90.50 87 ALA A CA 1
ATOM 598 C C . ALA A 1 87 ? -26.029 7.610 30.996 1.00 90.50 87 ALA A C 1
ATOM 600 O O . ALA A 1 87 ? -27.078 7.520 30.354 1.00 90.50 87 ALA A O 1
ATOM 601 N N . GLY A 1 88 ? -25.719 6.763 31.981 1.00 87.88 88 GLY A N 1
ATOM 602 C CA . GLY A 1 88 ? -26.622 5.705 32.433 1.00 87.88 88 GLY A CA 1
ATOM 603 C C . GLY A 1 88 ? -27.925 6.262 33.017 1.00 87.88 88 GLY A C 1
ATOM 604 O O . GLY A 1 88 ? -27.960 7.376 33.540 1.00 87.88 88 GLY A O 1
ATOM 605 N N . ALA A 1 89 ? -28.998 5.473 32.945 1.00 91.19 89 ALA A N 1
ATOM 606 C CA . ALA A 1 89 ? -30.270 5.829 33.564 1.00 91.19 89 ALA A CA 1
ATOM 607 C C . ALA A 1 89 ? -30.131 5.930 35.093 1.00 91.19 89 ALA A C 1
ATOM 609 O O . ALA A 1 89 ? -29.422 5.139 35.720 1.00 91.19 89 ALA A O 1
ATOM 610 N N . GLN A 1 90 ? -30.837 6.888 35.694 1.00 90.44 90 GLN A N 1
ATOM 611 C CA . GLN A 1 90 ? -30.948 6.985 37.146 1.00 90.44 90 GLN A CA 1
ATOM 612 C C . GLN A 1 90 ? -31.632 5.727 37.707 1.00 90.44 90 GLN A C 1
ATOM 614 O O . GLN A 1 90 ? -32.586 5.216 37.119 1.00 90.44 90 GLN A O 1
ATOM 619 N N . GLY A 1 91 ? -31.144 5.231 38.847 1.00 87.81 91 GLY A N 1
ATOM 620 C CA . GLY A 1 91 ? -31.756 4.099 39.543 1.00 87.81 91 GLY A CA 1
ATOM 621 C C . GLY A 1 91 ? -33.187 4.401 39.996 1.00 87.81 91 GLY A C 1
ATOM 622 O O . GLY A 1 91 ? -33.521 5.542 40.314 1.00 87.81 91 GLY A O 1
ATOM 623 N N . VAL A 1 92 ? -34.026 3.365 40.029 1.00 91.81 92 VAL A N 1
ATOM 624 C CA . VAL A 1 92 ? -35.390 3.456 40.566 1.00 91.81 92 VAL A CA 1
ATOM 625 C C . VAL A 1 92 ? -35.359 3.701 42.075 1.00 91.81 92 VAL A C 1
ATOM 627 O O . VAL A 1 92 ? -34.470 3.214 42.775 1.00 91.81 92 VAL A O 1
ATOM 630 N N . GLU A 1 93 ? -36.334 4.456 42.576 1.00 92.25 93 GLU A N 1
ATOM 631 C CA . GLU A 1 93 ? -36.541 4.618 44.013 1.00 92.25 93 GLU A CA 1
ATOM 632 C C . GLU A 1 93 ? -36.868 3.261 44.661 1.00 92.25 93 GLU A C 1
ATOM 634 O O . GLU A 1 93 ? -37.532 2.411 44.061 1.00 92.25 93 GLU A O 1
ATOM 639 N N . GLY A 1 94 ? -36.369 3.036 45.879 1.00 90.19 94 GLY A N 1
ATOM 640 C CA . GLY A 1 94 ? -36.663 1.819 46.633 1.00 90.19 94 GLY A CA 1
ATOM 641 C C . GLY A 1 94 ? -38.137 1.744 47.061 1.00 90.19 94 GLY A C 1
ATOM 642 O O . GLY A 1 94 ? -38.801 2.774 47.172 1.00 90.19 94 GLY A O 1
ATOM 643 N N . PRO A 1 95 ? -38.673 0.541 47.330 1.00 92.50 95 PRO A N 1
ATOM 644 C CA . PRO A 1 95 ? -40.029 0.402 47.847 1.00 92.50 95 PRO A CA 1
ATOM 645 C C . PRO A 1 95 ? -40.161 1.051 49.232 1.00 92.50 95 PRO A C 1
ATOM 647 O O . PRO A 1 95 ? -39.216 1.058 50.024 1.00 92.50 95 PRO A O 1
ATOM 650 N N . ALA A 1 96 ? -41.357 1.551 49.544 1.00 91.81 96 ALA A N 1
ATOM 651 C CA . ALA A 1 96 ? -41.675 2.047 50.878 1.00 91.81 96 ALA A CA 1
ATOM 652 C C . ALA A 1 96 ? -41.485 0.948 51.944 1.00 91.81 96 ALA A C 1
ATOM 654 O O . ALA A 1 96 ? -41.736 -0.233 51.695 1.00 91.81 96 ALA A O 1
ATOM 655 N N . GLY A 1 97 ? -41.060 1.347 53.146 1.00 89.62 97 GLY A N 1
ATOM 656 C CA . GLY A 1 97 ? -40.936 0.438 54.284 1.00 89.62 97 GLY A CA 1
ATOM 657 C C . GLY A 1 97 ? -42.287 -0.139 54.717 1.00 89.62 97 GLY A C 1
ATOM 658 O O . GLY A 1 97 ? -43.327 0.507 54.585 1.00 89.62 97 GLY A O 1
ATOM 659 N N . VAL A 1 98 ? -42.273 -1.357 55.259 1.00 92.38 98 VAL A N 1
ATOM 660 C CA . VAL A 1 98 ? -43.467 -1.978 55.848 1.00 92.38 98 VAL A CA 1
ATOM 661 C C . VAL A 1 98 ? -43.903 -1.225 57.108 1.00 92.38 98 VAL A C 1
ATOM 663 O O . VAL A 1 98 ? -43.070 -0.775 57.896 1.00 92.38 98 VAL A O 1
ATOM 666 N N . GLN A 1 99 ? -45.214 -1.092 57.314 1.00 91.56 99 GLN A N 1
ATOM 667 C CA . GLN A 1 99 ? -45.757 -0.534 58.552 1.00 91.56 99 GLN A CA 1
ATOM 668 C C . GLN A 1 99 ? -45.394 -1.440 59.742 1.00 91.56 99 GLN A C 1
ATOM 670 O O . GLN A 1 99 ? -45.490 -2.663 59.647 1.00 91.56 99 GLN A O 1
ATOM 675 N N . GLY A 1 100 ? -44.994 -0.843 60.869 1.00 87.56 100 GLY A N 1
ATOM 676 C CA . GLY A 1 100 ? -44.696 -1.583 62.097 1.00 87.56 100 GLY A CA 1
ATOM 677 C C . GLY A 1 100 ? -45.934 -2.244 62.717 1.00 87.56 100 GLY A C 1
ATOM 678 O O . GLY A 1 100 ? -47.051 -1.739 62.595 1.00 87.56 100 GLY A O 1
ATOM 679 N N . SER A 1 101 ? -45.728 -3.368 63.407 1.00 88.75 101 SER A N 1
ATOM 680 C CA . SER A 1 101 ? -46.772 -4.061 64.172 1.00 88.75 101 SER A CA 1
ATOM 681 C C . SER A 1 101 ? -47.321 -3.198 65.319 1.00 88.75 101 SER A C 1
ATOM 683 O O . SER A 1 101 ? -46.628 -2.324 65.842 1.00 88.75 101 SER A O 1
ATOM 685 N N . ARG A 1 102 ? -48.563 -3.468 65.750 1.00 90.62 102 ARG A N 1
ATOM 686 C CA . ARG A 1 102 ? -49.156 -2.865 66.961 1.00 90.62 102 ARG A CA 1
ATOM 687 C C . ARG A 1 102 ? -48.295 -3.200 68.194 1.00 90.62 102 ARG A C 1
ATOM 689 O O . ARG A 1 102 ? -47.895 -4.348 68.352 1.00 90.62 102 ARG A O 1
ATOM 696 N N . GLY A 1 103 ? -48.047 -2.219 69.068 1.00 89.31 103 GLY A N 1
ATOM 697 C CA . GLY A 1 103 ? -47.410 -2.436 70.380 1.00 89.31 103 GLY A CA 1
ATOM 698 C C . GLY A 1 103 ? -48.344 -3.103 71.398 1.00 89.31 103 GLY A C 1
ATOM 699 O O . GLY A 1 103 ? -49.531 -3.269 71.125 1.00 89.31 103 GLY A O 1
ATOM 700 N N . THR A 1 104 ? -47.833 -3.472 72.574 1.00 93.88 104 THR A N 1
ATOM 701 C CA . THR A 1 104 ? -48.647 -4.111 73.622 1.00 93.88 104 THR A CA 1
ATOM 702 C C . THR A 1 104 ? -49.647 -3.136 74.262 1.00 93.88 104 THR A C 1
ATOM 704 O O . THR A 1 104 ? -49.454 -1.918 74.252 1.00 93.88 104 THR A O 1
ATOM 707 N N . GLY A 1 105 ? -50.751 -3.665 74.783 1.00 92.75 105 GLY A N 1
ATOM 708 C CA . GLY A 1 105 ? -51.870 -2.928 75.366 1.00 92.75 105 GLY A CA 1
ATOM 709 C C . GLY A 1 105 ? -52.418 -3.577 76.637 1.00 92.75 105 GLY A C 1
ATOM 710 O O . GLY A 1 105 ? -51.885 -4.571 77.125 1.00 92.75 105 GLY A O 1
ATOM 711 N N . TRP A 1 106 ? -53.485 -2.984 77.178 1.00 94.25 106 TRP A N 1
ATOM 712 C CA . TRP A 1 106 ? -54.160 -3.441 78.395 1.00 94.25 106 TRP A CA 1
ATOM 713 C C . TRP A 1 106 ? -55.606 -3.845 78.111 1.00 94.25 106 TRP A C 1
ATOM 715 O O . TRP A 1 106 ? -56.322 -3.154 77.386 1.00 94.25 106 TRP A O 1
ATOM 725 N N . PHE A 1 107 ? -56.037 -4.918 78.761 1.00 94.12 107 PHE A N 1
ATOM 726 C CA . PHE A 1 107 ? -57.410 -5.404 78.817 1.00 94.12 107 PHE A CA 1
ATOM 727 C C . PHE A 1 107 ? -57.896 -5.423 80.271 1.00 94.12 107 PHE A C 1
ATOM 729 O O . PHE A 1 107 ? -57.096 -5.462 81.208 1.00 94.12 107 PHE A O 1
ATOM 736 N N . THR A 1 108 ? -59.212 -5.406 80.474 1.00 93.25 108 THR A N 1
ATOM 737 C CA . THR A 1 108 ? -59.830 -5.556 81.797 1.00 93.25 108 THR A CA 1
ATOM 738 C C . THR A 1 108 ? -61.016 -6.506 81.725 1.00 93.25 108 THR A C 1
ATOM 740 O O . THR A 1 108 ? -61.658 -6.640 80.680 1.00 93.25 108 THR A O 1
ATOM 743 N N . GLY A 1 109 ? -61.329 -7.154 82.841 1.00 91.38 109 GLY A N 1
ATOM 744 C CA . GLY A 1 109 ? -62.528 -7.973 82.955 1.00 91.38 109 GLY A CA 1
ATOM 745 C C . GLY A 1 109 ? -62.648 -8.640 84.317 1.00 91.38 109 GLY A C 1
ATOM 746 O O . GLY A 1 109 ? -61.915 -8.328 85.253 1.00 91.38 109 GLY A O 1
ATOM 747 N N . THR A 1 110 ? -63.602 -9.554 84.437 1.00 90.31 110 THR A N 1
ATOM 748 C CA . THR A 1 110 ? -63.902 -10.270 85.683 1.00 90.31 110 THR A CA 1
ATOM 749 C C . THR A 1 110 ? -63.523 -11.735 85.541 1.00 90.31 110 THR A C 1
ATOM 751 O O . THR A 1 110 ? -63.895 -12.352 84.543 1.00 90.31 110 THR A O 1
ATOM 754 N N . GLY A 1 111 ? -62.857 -12.307 86.541 1.00 88.44 111 GLY A N 1
ATOM 755 C CA . GLY A 1 111 ? -62.309 -13.655 86.454 1.00 88.44 111 GLY A CA 1
ATOM 756 C C . GLY A 1 111 ? -60.915 -13.686 85.825 1.00 88.44 111 GLY A C 1
ATOM 757 O O . GLY A 1 111 ? -60.491 -12.764 85.119 1.00 88.44 111 GLY A O 1
ATOM 758 N N . THR A 1 112 ? -60.223 -14.797 86.067 1.00 89.69 112 THR A N 1
ATOM 759 C CA . THR A 1 112 ? -58.914 -15.116 85.494 1.00 89.69 112 THR A CA 1
ATOM 760 C C . THR A 1 112 ? -59.008 -15.214 83.962 1.00 89.69 112 THR A C 1
ATOM 762 O O . THR A 1 112 ? -59.876 -15.939 83.460 1.00 89.69 112 THR 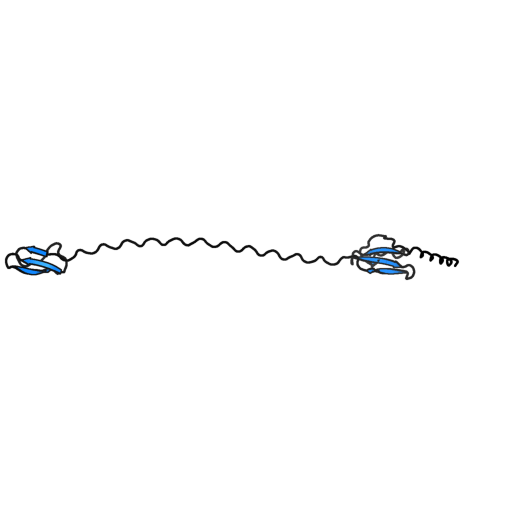A O 1
ATOM 765 N N . PRO A 1 113 ? -58.142 -14.524 83.194 1.00 90.19 113 PRO A N 1
ATOM 766 C CA . PRO A 1 113 ? -58.204 -14.556 81.737 1.00 90.19 113 PRO A CA 1
ATOM 767 C C . PRO A 1 113 ? -57.815 -15.947 81.222 1.00 90.19 113 PRO A C 1
ATOM 769 O O . PRO A 1 113 ? -56.743 -16.459 81.539 1.00 90.19 113 PRO A O 1
ATOM 772 N N . THR A 1 114 ? -58.696 -16.560 80.431 1.00 87.06 114 THR A N 1
ATOM 773 C CA . THR A 1 114 ? -58.436 -17.845 79.753 1.00 87.06 114 THR A CA 1
ATOM 774 C C . THR A 1 114 ? -58.163 -17.630 78.271 1.00 87.06 114 THR A C 1
ATOM 776 O O . THR A 1 114 ? -57.150 -18.103 77.771 1.00 87.06 114 THR A O 1
ATOM 779 N N . GLU A 1 115 ? -58.999 -16.838 77.597 1.00 87.25 115 GLU A N 1
ATOM 780 C CA . GLU A 1 115 ? -58.761 -16.332 76.244 1.00 87.25 115 GLU A CA 1
ATOM 781 C C . GLU A 1 115 ? -59.305 -14.903 76.137 1.00 87.25 115 GLU A C 1
ATOM 783 O O . GLU A 1 115 ? -60.452 -14.636 76.502 1.00 87.25 115 GLU A O 1
ATOM 788 N N . VAL A 1 116 ? -58.485 -13.973 75.642 1.00 90.56 116 VAL A N 1
ATOM 789 C CA . VAL A 1 116 ? -58.879 -12.576 75.420 1.00 90.56 116 VAL A CA 1
ATOM 790 C C . VAL A 1 116 ? -58.845 -12.301 73.915 1.00 90.56 116 VAL A C 1
ATOM 792 O O . VAL A 1 116 ? -57.767 -12.187 73.331 1.00 90.56 116 VAL A O 1
ATOM 795 N N . PRO A 1 117 ? -60.002 -12.208 73.236 1.00 90.56 117 PRO A N 1
ATOM 796 C CA . PRO A 1 117 ? -60.030 -11.976 71.797 1.00 90.56 117 PRO A CA 1
ATOM 797 C C . PRO A 1 117 ? -59.292 -10.689 71.401 1.00 90.56 117 PRO A C 1
ATOM 799 O O . PRO A 1 117 ? -59.597 -9.605 71.894 1.0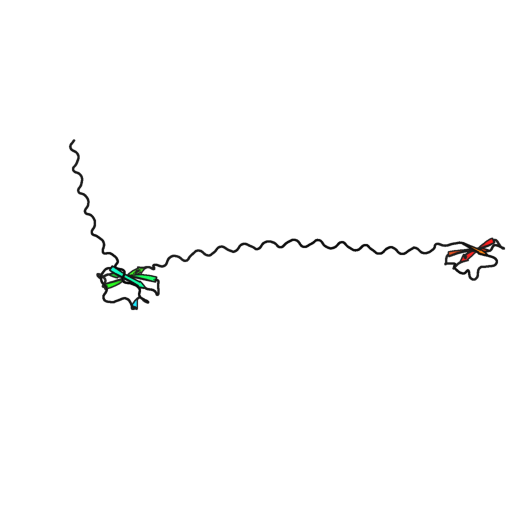0 90.56 117 PRO A O 1
ATOM 802 N N . GLY A 1 118 ? -58.334 -10.808 70.479 1.00 88.88 118 GLY A N 1
ATOM 803 C CA . GLY A 1 118 ? -57.557 -9.675 69.965 1.00 88.88 118 GLY A CA 1
ATOM 804 C C . GLY A 1 118 ? -56.322 -9.296 70.790 1.00 88.88 118 GLY A C 1
ATOM 805 O O . GLY A 1 118 ? -55.616 -8.357 70.402 1.00 88.88 118 GLY A O 1
ATOM 806 N N . SER A 1 119 ? -56.027 -10.017 71.878 1.00 92.56 119 SER A N 1
ATOM 807 C CA . SER A 1 119 ? -54.747 -9.868 72.566 1.00 92.56 119 SER A CA 1
ATOM 808 C C . SER A 1 119 ? -53.597 -10.406 71.719 1.00 92.56 119 SER A C 1
ATOM 810 O O . SER A 1 119 ? -53.741 -11.395 71.001 1.00 92.56 119 SER A O 1
ATOM 812 N N . ILE A 1 120 ? -52.443 -9.758 71.823 1.00 93.88 120 ILE A N 1
ATOM 813 C CA . ILE A 1 120 ? -51.159 -10.272 71.344 1.00 93.88 120 ILE A CA 1
ATOM 814 C C . ILE A 1 120 ? -50.299 -10.698 72.542 1.00 93.88 120 ILE A C 1
ATOM 816 O O . ILE A 1 120 ? -50.531 -10.211 73.654 1.00 93.88 120 ILE A O 1
ATOM 820 N N . PRO A 1 121 ? -49.286 -11.557 72.331 1.00 92.69 121 PRO A N 1
ATOM 821 C CA . PRO A 1 121 ? -48.349 -11.916 73.386 1.00 92.69 121 PRO A CA 1
ATOM 822 C C . PRO A 1 121 ? -47.698 -10.668 73.998 1.00 92.69 121 PRO A C 1
ATOM 824 O O . PRO A 1 121 ? -47.207 -9.792 73.281 1.00 92.69 121 PRO A O 1
ATOM 827 N N . GLY A 1 122 ? -47.698 -10.589 75.325 1.00 91.81 122 GLY A N 1
ATOM 828 C CA . GLY A 1 122 ? -47.213 -9.446 76.094 1.00 91.81 122 GLY A CA 1
ATOM 829 C C . GLY A 1 122 ? -48.256 -8.359 76.375 1.00 91.81 122 GLY A C 1
ATOM 830 O O . GLY A 1 122 ? -47.924 -7.387 77.054 1.00 91.81 122 GLY A O 1
ATOM 831 N N . ASP A 1 123 ? -49.496 -8.492 75.891 1.00 95.94 123 ASP A N 1
ATOM 832 C CA . ASP A 1 123 ? -50.601 -7.663 76.378 1.00 95.94 123 ASP A CA 1
ATOM 833 C C . ASP A 1 123 ? -50.875 -7.971 77.862 1.00 95.94 123 ASP A C 1
ATOM 835 O O . ASP A 1 123 ? -50.670 -9.083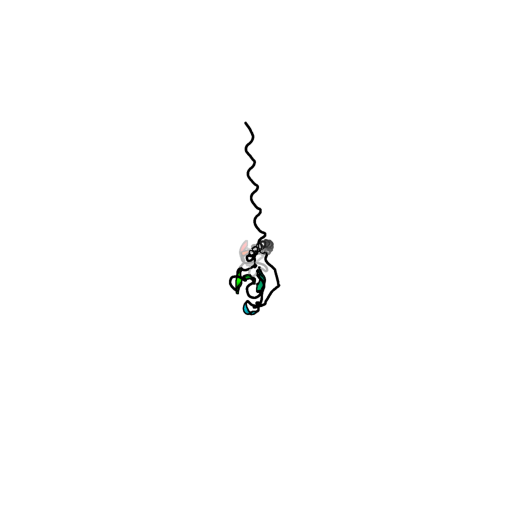 78.347 1.00 95.94 123 ASP A O 1
ATOM 839 N N . MET A 1 124 ? -51.340 -6.971 78.599 1.00 95.69 124 MET A N 1
ATOM 840 C CA . MET A 1 124 ? -51.634 -7.079 80.025 1.00 95.69 124 MET A CA 1
ATOM 841 C C . MET A 1 124 ? -53.142 -7.190 80.249 1.00 95.69 124 MET A C 1
ATOM 843 O O . MET A 1 124 ? -53.924 -6.556 79.542 1.00 95.69 124 MET A O 1
ATOM 847 N N . TYR A 1 125 ? -53.570 -7.935 81.263 1.00 95.88 125 TYR A N 1
ATOM 848 C CA . TYR A 1 125 ? -54.973 -8.035 81.662 1.00 95.88 125 TYR A CA 1
ATOM 849 C C . TYR A 1 125 ? -55.127 -7.756 83.157 1.00 95.88 125 TYR A C 1
ATOM 851 O O . TYR A 1 125 ? -54.431 -8.361 83.966 1.00 95.88 125 TYR A O 1
ATOM 859 N N . LEU A 1 126 ? -56.043 -6.861 83.527 1.00 95.50 126 LEU A N 1
ATOM 860 C CA . LEU A 1 126 ? -56.402 -6.568 84.917 1.00 95.50 126 LEU A CA 1
ATOM 861 C C . LEU A 1 126 ? -57.750 -7.211 85.264 1.00 95.50 126 LEU A C 1
ATOM 863 O O . LEU A 1 126 ? -58.785 -6.856 84.691 1.00 95.50 126 LEU A O 1
ATOM 867 N N . GLU A 1 127 ? -57.746 -8.104 86.249 1.00 95.12 127 GLU A N 1
ATOM 868 C CA . GLU A 1 127 ? -58.965 -8.627 86.852 1.00 95.12 127 GLU A CA 1
ATOM 869 C C . GLU A 1 127 ? -59.550 -7.591 87.819 1.00 95.12 127 GLU A C 1
ATOM 871 O O . GLU A 1 127 ? -58.983 -7.275 88.861 1.00 95.12 127 GLU A O 1
ATOM 876 N N . THR A 1 128 ? -60.723 -7.053 87.497 1.00 94.00 128 THR A N 1
ATOM 877 C CA . THR A 1 128 ? -61.290 -5.900 88.213 1.00 94.00 128 THR A CA 1
ATOM 878 C C . THR A 1 128 ? -61.921 -6.252 89.560 1.00 94.00 128 THR A C 1
ATOM 880 O O . THR A 1 128 ? -62.320 -5.350 90.292 1.00 94.00 128 THR A O 1
ATOM 883 N N . VAL A 1 129 ? -62.068 -7.542 89.874 1.00 92.31 129 VAL A N 1
ATOM 884 C CA . VAL A 1 129 ? -62.675 -8.018 91.130 1.00 92.31 129 VAL A CA 1
ATOM 885 C C . VAL A 1 129 ? -61.618 -8.196 92.216 1.00 92.31 129 VAL A C 1
ATOM 887 O O . VAL A 1 129 ? -61.815 -7.756 93.345 1.00 92.31 129 VAL A O 1
ATOM 890 N N . THR A 1 130 ? -60.502 -8.834 91.871 1.00 93.25 130 THR A N 1
ATOM 891 C CA . THR A 1 130 ? -59.383 -9.135 92.777 1.00 93.25 130 THR A CA 1
ATOM 892 C C . THR A 1 130 ? -58.303 -8.056 92.729 1.00 93.25 130 THR A C 1
ATOM 894 O O . THR A 1 130 ? -57.626 -7.822 93.727 1.00 93.25 130 THR A O 1
ATOM 897 N N . GLY A 1 131 ? -58.174 -7.362 91.594 1.00 89.25 131 GLY A N 1
ATOM 898 C CA . GLY A 1 131 ? -57.070 -6.451 91.301 1.00 89.25 131 GLY A CA 1
ATOM 899 C C . GLY A 1 131 ? -55.838 -7.149 90.715 1.00 89.25 131 GLY A C 1
ATOM 900 O O . GLY A 1 131 ? -54.821 -6.485 90.511 1.00 89.25 131 GLY A O 1
ATOM 901 N N . ASP A 1 132 ? -55.912 -8.455 90.443 1.00 94.75 132 ASP A N 1
ATOM 902 C CA . ASP A 1 132 ? -54.784 -9.230 89.932 1.00 94.75 132 ASP A CA 1
ATOM 903 C C . ASP A 1 132 ? -54.461 -8.867 88.476 1.00 94.75 132 ASP A C 1
ATOM 905 O O . ASP A 1 132 ? -55.345 -8.607 87.654 1.00 94.75 132 ASP A O 1
ATOM 909 N N . VAL A 1 133 ? -53.168 -8.855 88.146 1.00 94.56 133 VAL A N 1
ATOM 910 C CA . VAL A 1 133 ? -52.666 -8.520 86.809 1.00 94.56 133 VAL A CA 1
ATOM 911 C C . VAL A 1 133 ? -52.008 -9.740 86.174 1.00 94.56 133 VAL A C 1
ATOM 913 O O . VAL A 1 133 ? -51.144 -10.379 86.772 1.00 94.56 133 VAL A O 1
ATOM 916 N N . TYR A 1 134 ? -52.375 -10.013 84.925 1.00 93.94 134 TYR A N 1
ATOM 917 C CA . TYR A 1 134 ? -51.914 -11.149 84.135 1.00 93.94 134 TYR A CA 1
ATOM 918 C C . TYR A 1 134 ? -51.194 -10.676 82.872 1.00 93.94 134 TYR A C 1
ATOM 920 O O . TYR A 1 134 ? -51.589 -9.681 82.264 1.00 93.94 134 TYR A O 1
ATOM 928 N N . VAL A 1 135 ? -50.163 -11.414 82.460 1.00 94.38 135 VAL A N 1
ATOM 929 C CA . VAL A 1 135 ? -49.542 -11.270 81.136 1.00 94.38 135 VAL A CA 1
ATOM 930 C C . VAL A 1 135 ? -50.201 -12.276 80.201 1.00 94.38 135 VAL A C 1
ATOM 932 O O . VAL A 1 135 ? -50.253 -13.467 80.514 1.00 94.38 135 VAL A O 1
ATOM 935 N N . LEU A 1 136 ? -50.715 -11.794 79.076 1.00 92.56 136 LEU A N 1
ATOM 936 C CA . LEU A 1 136 ? -51.303 -12.616 78.026 1.00 92.56 136 LEU A CA 1
ATOM 937 C C . LEU A 1 136 ? -50.185 -13.139 77.117 1.00 92.56 136 LEU A C 1
ATOM 939 O O . LEU A 1 136 ? -49.282 -12.385 76.751 1.00 92.56 136 LEU A O 1
ATOM 943 N N . ASN A 1 137 ? -50.239 -14.426 76.773 1.00 88.38 137 ASN A N 1
ATOM 944 C CA . ASN A 1 137 ? -49.247 -15.118 75.942 1.00 88.38 137 ASN A CA 1
ATOM 945 C C . ASN A 1 137 ? -49.842 -15.578 74.617 1.00 88.38 137 ASN A C 1
ATOM 947 O O . ASN A 1 137 ? -51.070 -15.808 74.571 1.00 88.38 137 ASN A O 1
#

Sequence (137 aa):
GVAGEQGIQGIQGAAGTGINFRGQVATVADLPAGAAQGDAYIVQADDSLRVWDDTTKAWVDGGSIQGPQGIAGEQGIQGAQGEVGPAGAQGVEGPAGVQGSRGTG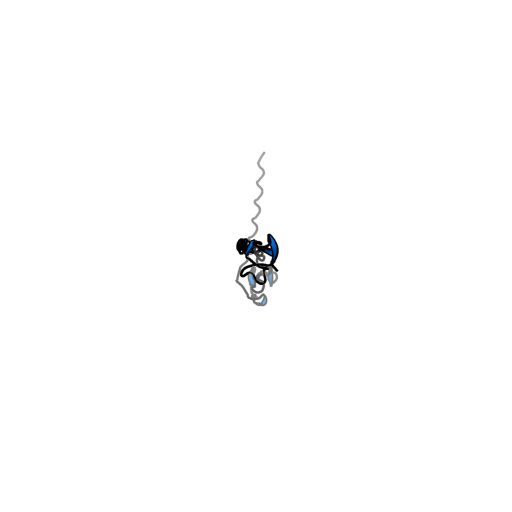WFTGTGTPTEVPGSIPGDMYLETVTGDVYVLN

Secondary structure (DSSP, 8-state):
-PPPPPPPPPPPPPPP---EEEEEESSGGGS-SSPPTTEEEEETTTTEEEEEETTTTEEEEEEE-PPPPPPPPPPPPPPPPPPPPPPPPPPPPPPPPPPPPPPP-EEEESS--S--TT--TT-EEEETTT--EEE--

Mean predicted aligned error: 17.23 Å

Solvent-accessible surface area (backbone atoms only — not comparable to full-atom values): 9380 Å² total; per-residue (Å²): 132,83,80,76,81,79,74,80,79,76,80,78,75,77,83,72,90,61,79,42,81,74,52,73,34,64,40,81,86,65,58,76,93,83,69,53,69,26,30,24,34,39,24,64,74,70,42,26,35,34,32,30,36,67,90,76,73,41,75,42,81,69,45,64,74,71,74,81,83,77,80,81,79,80,81,79,79,81,78,79,81,78,81,82,76,80,82,79,81,82,80,79,82,78,81,82,80,80,83,80,79,85,76,74,54,80,48,74,47,77,65,84,88,85,79,64,92,89,67,52,70,66,15,36,35,37,21,73,79,82,67,49,77,45,78,40,113

Radius of gyration: 61.72 Å; Cα contacts (8 Å, |Δi|>4): 153; chains: 1; bounding box: 111×73×137 Å

Foldseek 3Di:
DDDDDDDDDDDDDDDDDEAAEDEEDQAPVRDDLDDDARYWYQHNPQQWIWGQHPVVSDTDTPGHPDDDDDDDDDDDDDDDDDDDDDDDDDDDDDDDDDDDDDDAEEAEDADDDPDDPPHDFQHKYAHPPPRDIDGDD

Nearest PDB structures (foldseek):
  5c2v-assembly1_B  TM=6.505E-01  e=3.744E+00  Candidatus Kuenenia stuttgartensis